Protein AF-A0A432S8U1-F1 (afdb_monomer)

Solvent-accessible surface area (backbone atoms only — not comparable to full-atom values): 5252 Å² total; per-residue (Å²): 103,62,91,85,36,73,92,53,93,72,77,66,78,87,42,75,92,35,48,71,60,54,77,73,50,89,84,84,83,85,81,82,87,77,88,86,86,88,86,87,55,58,73,86,49,54,71,67,62,43,52,53,50,47,50,53,32,60,74,69,59,44,74,67,31,55,52,47,48,50,51,26,54,55,58,51,72,76,106

pLDDT: mean 91.78, std 8.09, range [48.22, 97.69]

Radius of gyration: 22.6 Å; Cα contacts (8 Å, |Δi|>4): 32; chains: 1; bounding box: 43×18×55 Å

Foldseek 3Di:
DCVVCVVDPDDDCPDPVNPVVVVPDDDDDDDDPDDDDDDDLCLVPDPVVNVVLLVVLVVVPDPVSVVSSVVSVVSNVVD

Secondary structure (DSSP, 8-state):
-TTT-TT--PPPTTSGGGHHHHHT--------S-------SSTTS-HHHHHHHHHHHHHH--HHHHHHHHHHHHHHHT-

Sequence (79 aa):
MNKLQPEGGYKPLSEEVYVKAVDATMVYKLEVQQLRAKFKFGQHLSPERFNLILEHLHQRGSDVDGNTAKMMKVLKNDV

Structure (mmCIF, N/CA/C/O backbone):
data_AF-A0A432S8U1-F1
#
_entry.id   AF-A0A432S8U1-F1
#
loop_
_atom_site.group_PDB
_atom_site.id
_atom_site.type_symbol
_atom_site.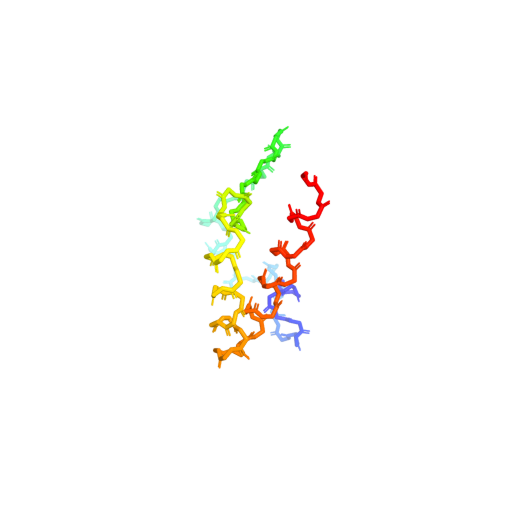label_atom_id
_atom_site.label_alt_id
_atom_site.label_comp_id
_atom_site.label_asym_id
_atom_site.label_entity_id
_atom_site.label_seq_id
_atom_site.pdbx_PDB_ins_code
_atom_site.Cartn_x
_atom_site.Cartn_y
_atom_site.Cartn_z
_atom_site.occupancy
_atom_site.B_iso_or_equiv
_atom_site.auth_seq_id
_atom_site.auth_comp_id
_atom_site.auth_asym_id
_atom_site.auth_atom_id
_atom_site.pdbx_PDB_model_num
ATOM 1 N N . MET A 1 1 ? -7.906 -7.258 19.513 1.00 79.12 1 MET A N 1
ATOM 2 C CA . MET A 1 1 ? -6.538 -6.695 19.536 1.00 79.12 1 MET A CA 1
ATOM 3 C C . MET A 1 1 ? -5.476 -7.629 18.970 1.00 79.12 1 MET A C 1
ATOM 5 O O . MET A 1 1 ? -4.468 -7.114 18.530 1.00 79.12 1 MET A O 1
ATOM 9 N N . ASN A 1 2 ? -5.717 -8.941 18.851 1.00 79.44 2 ASN A N 1
ATOM 10 C CA . ASN A 1 2 ? -4.749 -9.913 18.313 1.00 79.44 2 ASN A CA 1
ATOM 11 C C . ASN A 1 2 ? -4.025 -9.501 17.007 1.00 79.44 2 ASN A C 1
ATOM 13 O O . ASN A 1 2 ? -2.849 -9.780 16.834 1.00 79.44 2 ASN A O 1
ATOM 17 N N . LYS A 1 3 ? -4.706 -8.793 16.091 1.00 88.50 3 LYS A N 1
ATOM 18 C CA . LYS A 1 3 ? -4.085 -8.258 14.863 1.00 88.50 3 LYS A CA 1
ATOM 19 C C . LYS A 1 3 ? -3.033 -7.167 15.131 1.00 88.50 3 LYS A C 1
ATOM 21 O O . LYS A 1 3 ? -2.061 -7.085 14.394 1.00 88.50 3 LYS A O 1
ATOM 26 N N . LEU A 1 4 ? -3.278 -6.294 16.110 1.00 88.00 4 LEU A N 1
ATOM 27 C CA . LEU A 1 4 ? -2.435 -5.131 16.430 1.00 88.00 4 LEU A CA 1
ATOM 28 C C . LEU A 1 4 ? -1.461 -5.399 17.590 1.00 88.00 4 LEU A C 1
ATOM 30 O O . LEU A 1 4 ? -0.474 -4.687 17.704 1.00 88.00 4 LEU A O 1
ATOM 34 N N . GLN A 1 5 ? -1.749 -6.397 18.428 1.00 90.69 5 GLN A N 1
ATOM 35 C CA . GLN A 1 5 ? -0.939 -6.850 19.564 1.00 90.69 5 GLN A CA 1
ATOM 36 C C . GLN A 1 5 ? -0.864 -8.387 19.550 1.00 90.69 5 GLN A C 1
ATOM 38 O O . GLN A 1 5 ? -1.591 -9.050 20.304 1.00 90.69 5 GLN A O 1
ATOM 43 N N . PRO A 1 6 ? -0.075 -8.972 18.631 1.00 87.94 6 PRO A N 1
ATOM 44 C CA . PRO A 1 6 ? 0.096 -10.423 18.522 1.00 87.94 6 PRO A CA 1
ATOM 45 C C . PRO A 1 6 ? 0.776 -11.047 19.750 1.00 87.94 6 PRO A C 1
ATOM 47 O O . PRO A 1 6 ? 0.545 -12.214 20.050 1.00 87.94 6 PRO A O 1
ATOM 50 N N . GLU A 1 7 ? 1.573 -10.275 20.486 1.00 93.06 7 GLU A N 1
ATOM 51 C CA . GLU A 1 7 ? 2.202 -10.663 21.751 1.00 93.06 7 GLU A CA 1
ATOM 52 C C . GLU A 1 7 ? 1.199 -10.887 22.899 1.00 93.06 7 GLU A C 1
ATOM 54 O O . GLU A 1 7 ? 1.548 -11.470 23.925 1.00 93.06 7 GLU A O 1
ATOM 59 N N . GLY A 1 8 ? -0.058 -10.462 22.731 1.00 90.06 8 GLY A N 1
ATOM 60 C CA . GLY A 1 8 ? -1.113 -10.622 23.728 1.00 90.06 8 GLY A CA 1
ATOM 61 C C . GLY A 1 8 ? -1.190 -9.462 24.725 1.00 90.06 8 GLY A C 1
ATOM 62 O O . GLY A 1 8 ? -1.000 -8.305 24.365 1.00 90.06 8 GLY A O 1
ATOM 63 N N . GLY A 1 9 ? -1.583 -9.756 25.970 1.00 87.19 9 GLY A N 1
ATOM 64 C CA . GLY A 1 9 ? -1.685 -8.769 27.061 1.00 87.19 9 GLY A CA 1
ATOM 65 C C . GLY A 1 9 ? -2.863 -7.790 26.974 1.00 87.19 9 GLY A C 1
ATOM 66 O O . GLY A 1 9 ? -3.067 -6.981 27.879 1.00 87.19 9 GLY A O 1
ATOM 67 N N . TYR A 1 10 ? -3.665 -7.863 25.915 1.00 89.00 10 TYR A N 1
ATOM 68 C CA . TYR A 1 10 ? -4.855 -7.038 25.768 1.00 89.00 10 TYR A CA 1
ATOM 69 C C . TYR A 1 10 ? -6.022 -7.575 26.593 1.00 89.00 10 TYR A C 1
ATOM 71 O O . TYR A 1 10 ? -6.261 -8.781 26.679 1.00 89.00 10 TYR A O 1
ATOM 79 N N . LYS A 1 11 ? -6.803 -6.649 27.140 1.00 88.56 11 LYS A N 1
ATOM 80 C CA . LYS A 1 11 ? -8.055 -6.965 27.818 1.00 88.56 11 LYS A CA 1
ATOM 81 C C . LYS A 1 11 ? -9.192 -7.154 26.806 1.00 88.56 11 LYS A C 1
ATOM 83 O O . LYS A 1 11 ? -9.196 -6.489 25.761 1.00 88.56 11 LYS A O 1
ATOM 88 N N . PRO A 1 12 ? -10.163 -8.043 27.073 1.00 89.06 12 PRO A N 1
ATOM 89 C CA . PRO A 1 12 ? -11.375 -8.146 26.267 1.00 89.06 12 PRO A CA 1
ATOM 90 C C . PRO A 1 12 ? -12.150 -6.820 26.238 1.00 89.06 12 PRO A C 1
ATOM 92 O O . PRO A 1 12 ? -12.268 -6.147 27.258 1.00 89.06 12 PRO A O 1
ATOM 95 N N . LEU A 1 13 ? -12.750 -6.473 25.093 1.00 89.56 13 LEU A N 1
ATOM 96 C CA . LEU A 1 13 ? -13.597 -5.271 24.968 1.00 89.56 13 LEU A CA 1
ATOM 97 C C . LEU A 1 13 ? -14.886 -5.340 25.805 1.00 89.56 13 LEU A C 1
ATOM 99 O O . LEU A 1 13 ? -15.563 -4.332 25.954 1.00 89.56 13 LEU A O 1
ATOM 103 N N . SER A 1 14 ? -15.214 -6.513 26.354 1.00 89.75 14 SER A N 1
ATOM 104 C CA . SER A 1 14 ? -16.300 -6.693 27.319 1.00 89.75 14 SER A CA 1
ATOM 105 C C . SER A 1 14 ? -15.960 -6.186 28.725 1.00 89.75 14 SER A C 1
ATOM 107 O O . SER A 1 14 ? -16.835 -6.202 29.585 1.00 89.75 14 SER A O 1
ATOM 109 N N . GLU A 1 15 ? -14.713 -5.785 29.004 1.00 94.00 15 GLU A N 1
ATOM 110 C CA . GLU A 1 15 ? -14.369 -5.177 30.291 1.00 94.00 15 GLU A CA 1
ATOM 111 C C . GLU A 1 15 ? -14.944 -3.761 30.433 1.00 94.00 15 GLU A C 1
ATOM 113 O O . GLU A 1 15 ? -14.938 -2.964 29.495 1.00 94.00 15 GLU A O 1
ATOM 118 N N . GLU A 1 16 ? -15.371 -3.426 31.654 1.00 94.19 16 GLU A N 1
ATOM 119 C CA . GLU A 1 16 ? -16.046 -2.166 31.994 1.00 94.19 16 GLU A CA 1
ATOM 120 C C . GLU A 1 16 ? -15.242 -0.916 31.596 1.00 94.19 16 GLU A C 1
ATOM 122 O O . GLU A 1 16 ? -15.803 0.098 31.181 1.00 94.19 16 GLU A O 1
ATOM 127 N N . VAL A 1 17 ? -13.908 -1.014 31.636 1.00 93.00 17 VAL A N 1
ATOM 128 C CA . VAL A 1 17 ? -12.986 0.067 31.252 1.00 93.00 17 VAL A CA 1
ATOM 129 C C . VAL A 1 17 ? -13.192 0.559 29.814 1.00 93.00 17 VAL A C 1
ATOM 131 O O . VAL A 1 17 ? -12.820 1.690 29.504 1.00 93.00 17 VAL A O 1
ATOM 134 N N . TYR A 1 18 ? -13.790 -0.259 28.941 1.00 92.38 18 TYR A N 1
ATOM 135 C CA . TYR A 1 18 ? -14.008 0.070 27.534 1.00 92.38 18 TYR A CA 1
ATOM 136 C C . TYR A 1 18 ? -15.409 0.596 27.217 1.00 92.38 18 TYR A C 1
ATOM 138 O O . TYR A 1 18 ? -15.579 1.147 26.133 1.00 92.38 18 TYR A O 1
ATOM 146 N N . VAL A 1 19 ? -16.385 0.503 28.128 1.00 93.69 19 VAL A N 1
ATOM 147 C CA . VAL A 1 19 ? -17.799 0.854 27.861 1.00 93.69 19 VAL A CA 1
ATOM 148 C C . VAL A 1 19 ? -17.927 2.268 27.290 1.00 93.69 19 VAL A C 1
ATOM 150 O O . VAL A 1 19 ? -18.434 2.446 26.188 1.00 93.69 19 VAL A O 1
ATOM 153 N N . LYS A 1 20 ? -17.337 3.271 27.955 1.00 95.31 20 LYS A N 1
ATOM 154 C CA . LYS A 1 20 ? -17.373 4.669 27.483 1.00 95.31 20 LYS A CA 1
ATOM 155 C C . LYS A 1 20 ? -16.738 4.858 26.102 1.00 95.31 20 LYS A C 1
ATOM 157 O O . LYS A 1 20 ? -17.194 5.693 25.328 1.00 95.31 20 LYS A O 1
ATOM 162 N N . ALA A 1 21 ? -15.663 4.125 25.812 1.00 93.69 21 ALA A N 1
ATOM 163 C CA . ALA A 1 21 ? -14.969 4.221 24.532 1.00 93.69 21 ALA A CA 1
ATOM 164 C C . ALA A 1 21 ? -15.777 3.552 23.412 1.00 93.69 21 ALA A C 1
ATOM 166 O O . ALA A 1 21 ? -15.844 4.089 22.309 1.00 93.69 21 ALA A O 1
ATOM 167 N N . VAL A 1 22 ? -16.410 2.413 23.702 1.00 93.31 22 VAL A N 1
ATOM 168 C CA . VAL A 1 22 ? -17.296 1.705 22.770 1.00 93.31 22 VAL A CA 1
ATOM 169 C C . VAL A 1 22 ? -18.525 2.556 22.457 1.00 93.31 22 VAL A C 1
ATOM 171 O O . VAL A 1 22 ? -18.806 2.773 21.283 1.00 93.31 22 VAL A O 1
ATOM 174 N N . ASP A 1 23 ? -19.182 3.118 23.472 1.00 94.12 23 ASP A N 1
ATOM 175 C CA . ASP A 1 23 ? -20.385 3.944 23.300 1.00 94.12 23 ASP A CA 1
ATOM 176 C C . ASP A 1 23 ? -20.116 5.227 22.497 1.00 94.12 23 ASP A C 1
ATOM 178 O O . ASP A 1 23 ? -20.972 5.696 21.748 1.00 94.12 23 ASP A O 1
ATOM 182 N N . ALA A 1 24 ? -18.912 5.793 22.620 1.00 96.50 24 ALA A N 1
ATOM 183 C CA . ALA A 1 24 ? -18.498 6.979 21.873 1.00 96.50 24 ALA A CA 1
ATOM 184 C C . ALA A 1 24 ? -18.017 6.676 20.438 1.00 96.50 24 ALA A C 1
ATOM 186 O O . ALA A 1 24 ? -17.720 7.608 19.687 1.00 96.50 24 ALA A O 1
ATOM 187 N N . THR A 1 25 ? -17.904 5.401 20.045 1.00 95.12 25 THR A N 1
ATOM 188 C CA . THR A 1 25 ? -17.315 4.996 18.761 1.00 95.12 25 THR A CA 1
ATOM 189 C C . THR A 1 25 ? -18.379 4.533 17.772 1.00 95.12 25 THR A C 1
ATOM 191 O O . THR A 1 25 ? -19.108 3.575 18.007 1.00 95.12 25 THR A O 1
ATOM 194 N N . MET A 1 26 ? -18.401 5.144 16.586 1.00 94.88 26 MET A N 1
ATOM 195 C CA . MET A 1 26 ? -19.187 4.634 15.464 1.00 94.88 26 MET A CA 1
ATOM 196 C C . MET A 1 26 ? -18.413 3.544 14.717 1.00 94.88 26 MET A C 1
ATOM 198 O O . MET A 1 26 ? -17.296 3.771 14.251 1.00 94.88 26 MET A O 1
ATOM 202 N N . VAL A 1 27 ? -19.041 2.382 14.531 1.00 93.44 27 VAL A N 1
ATOM 203 C CA . VAL A 1 27 ? -18.520 1.299 13.691 1.00 93.44 27 VAL A CA 1
ATOM 204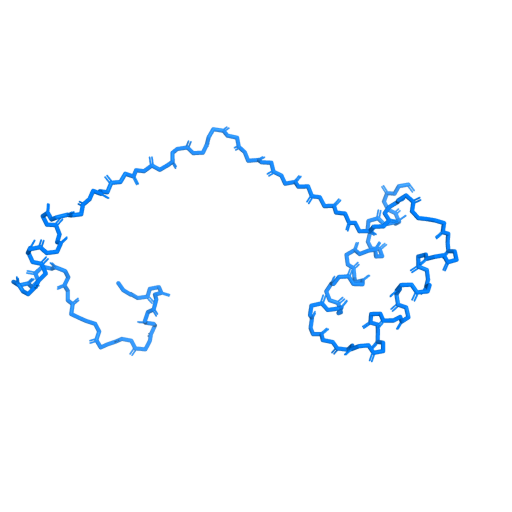 C C . VAL A 1 27 ? -19.359 1.212 12.426 1.00 93.44 27 VAL A C 1
ATOM 206 O O . VAL A 1 27 ? -20.581 1.111 12.486 1.00 93.44 27 VAL A O 1
ATOM 209 N N . TYR A 1 28 ? -18.703 1.219 11.271 1.0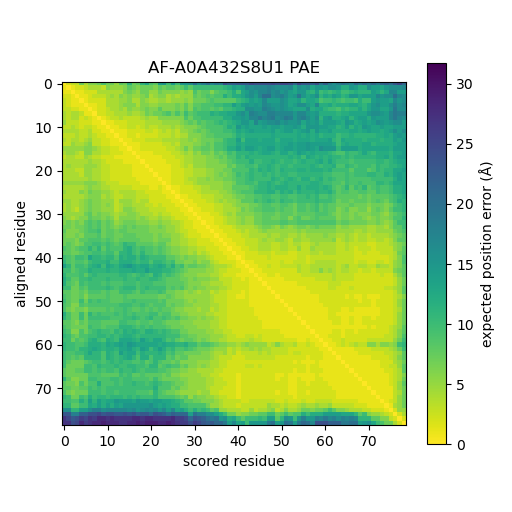0 95.50 28 TYR A N 1
ATOM 210 C CA . TYR A 1 28 ? -19.356 0.976 9.992 1.00 95.50 28 TYR A CA 1
ATOM 211 C C . TYR A 1 28 ? -18.528 0.010 9.150 1.00 95.50 28 TYR A C 1
ATOM 213 O O . TYR A 1 28 ? -17.312 -0.117 9.309 1.00 95.50 28 TYR A O 1
ATOM 221 N N . LYS A 1 29 ? -19.211 -0.686 8.245 1.00 96.12 29 LYS A N 1
ATOM 222 C CA . LYS A 1 29 ? -18.604 -1.597 7.279 1.00 96.12 29 LYS A CA 1
ATOM 223 C C . LYS A 1 29 ? -18.519 -0.889 5.933 1.00 96.12 29 LYS A C 1
ATOM 225 O O . LYS A 1 29 ? -19.533 -0.440 5.408 1.00 96.12 29 LYS A O 1
ATOM 230 N N . LEU A 1 30 ? -17.320 -0.822 5.362 1.00 95.81 30 LEU A N 1
ATOM 231 C CA . LEU A 1 30 ? -17.139 -0.388 3.981 1.00 95.81 30 LEU A CA 1
ATOM 232 C C . LEU A 1 30 ? -17.387 -1.577 3.048 1.00 95.81 30 LEU A C 1
ATOM 234 O O . LEU A 1 30 ? -16.595 -2.521 3.014 1.00 95.81 30 LEU A O 1
ATOM 238 N N . GLU A 1 31 ? -18.479 -1.538 2.289 1.00 97.19 31 GLU A N 1
ATOM 239 C CA . GLU A 1 31 ? -18.739 -2.530 1.246 1.00 97.19 31 GLU A CA 1
ATOM 240 C C . GLU A 1 31 ? -18.014 -2.132 -0.040 1.00 97.19 31 GLU A C 1
ATOM 242 O O . GLU A 1 31 ? -18.368 -1.164 -0.714 1.00 97.19 31 GLU A O 1
ATOM 247 N N . VAL A 1 32 ? -16.948 -2.864 -0.364 1.00 96.25 32 VAL A N 1
ATOM 248 C CA . VAL A 1 32 ? -16.131 -2.584 -1.547 1.00 96.25 32 VAL A CA 1
ATOM 249 C C . VAL A 1 32 ? -16.892 -3.021 -2.796 1.00 96.25 32 VAL A C 1
ATOM 251 O O . VAL A 1 32 ? -16.936 -4.202 -3.121 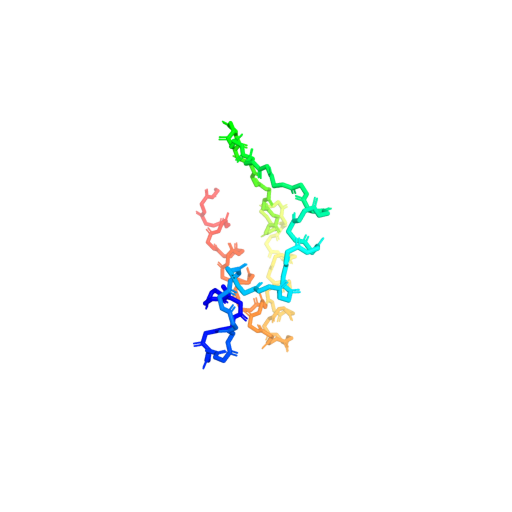1.00 96.25 32 VAL A O 1
ATOM 254 N N . GLN A 1 33 ? -17.469 -2.060 -3.515 1.00 97.62 33 GLN A N 1
ATOM 255 C CA . GLN A 1 33 ? -18.112 -2.304 -4.813 1.00 97.62 33 GLN A CA 1
ATOM 256 C C . GLN A 1 33 ? -17.087 -2.439 -5.943 1.00 97.62 33 GLN A C 1
ATOM 258 O O . GLN A 1 33 ? -17.255 -3.223 -6.873 1.00 97.62 33 GLN A O 1
ATOM 263 N N . GLN A 1 34 ? -16.010 -1.657 -5.868 1.00 96.69 34 GLN A N 1
ATOM 264 C CA . GLN A 1 34 ? -14.946 -1.663 -6.856 1.00 96.69 34 GLN A CA 1
ATOM 265 C C . GLN A 1 34 ? -13.611 -1.305 -6.207 1.00 96.69 34 GLN A C 1
ATOM 267 O O . GLN A 1 34 ? -13.516 -0.352 -5.437 1.00 96.69 34 GLN A O 1
ATOM 272 N N . LEU A 1 35 ? -12.566 -2.040 -6.584 1.00 96.31 35 LEU A N 1
ATOM 273 C CA . LEU A 1 35 ? -11.189 -1.759 -6.202 1.00 96.31 35 LEU A CA 1
ATOM 274 C C . LEU A 1 35 ? -10.375 -1.430 -7.456 1.00 96.31 35 LEU A C 1
ATOM 276 O O . LEU A 1 35 ? -10.408 -2.167 -8.439 1.00 96.31 35 LEU A O 1
ATOM 280 N N . ARG A 1 36 ? -9.648 -0.312 -7.435 1.00 95.88 36 ARG A N 1
ATOM 281 C CA . ARG A 1 36 ? -8.732 0.088 -8.511 1.00 95.88 36 ARG A CA 1
ATOM 282 C C . ARG A 1 36 ? -7.399 0.498 -7.909 1.00 95.88 36 ARG A C 1
ATOM 284 O O . ARG A 1 36 ? -7.366 1.174 -6.886 1.00 95.88 36 ARG A O 1
ATOM 291 N N . ALA A 1 37 ? -6.315 0.145 -8.586 1.00 91.94 37 ALA A N 1
ATOM 292 C CA . ALA A 1 37 ? -4.968 0.584 -8.252 1.00 91.94 37 ALA A CA 1
ATOM 293 C C . ALA A 1 37 ? -4.280 1.144 -9.502 1.00 91.94 37 ALA A C 1
ATOM 295 O O . ALA A 1 37 ? -4.610 0.771 -10.629 1.00 91.94 37 ALA A O 1
ATOM 296 N N . LYS A 1 38 ? -3.330 2.060 -9.301 1.00 90.12 38 LYS A N 1
ATOM 297 C CA . LYS A 1 38 ? -2.492 2.616 -10.368 1.00 90.12 38 LYS A CA 1
ATOM 298 C C . LYS A 1 38 ? -1.034 2.347 -10.035 1.00 90.12 38 LYS A C 1
ATOM 300 O O . LYS A 1 38 ? -0.572 2.704 -8.958 1.00 90.12 38 LYS A O 1
ATOM 305 N N . PHE A 1 39 ? -0.319 1.778 -10.995 1.00 87.50 39 PHE A N 1
ATOM 306 C CA . PHE A 1 39 ? 1.083 1.417 -10.853 1.00 87.50 39 PHE A CA 1
ATOM 307 C C . PHE A 1 39 ? 1.934 2.176 -11.872 1.00 87.50 39 PHE A C 1
ATOM 309 O O . PHE A 1 39 ? 1.672 2.136 -13.077 1.00 87.50 39 PHE A O 1
ATOM 316 N N . LYS A 1 40 ? 2.959 2.883 -11.392 1.00 89.12 40 LYS A N 1
ATOM 317 C CA . LYS A 1 40 ? 3.892 3.661 -12.216 1.00 89.12 40 LYS A CA 1
ATOM 318 C C . LYS A 1 40 ? 5.299 3.119 -12.004 1.00 89.12 40 LYS A C 1
ATOM 320 O O . LYS A 1 40 ? 5.983 3.510 -11.070 1.00 89.12 40 LYS A O 1
ATOM 325 N N . PHE A 1 41 ? 5.713 2.233 -12.897 1.00 92.50 41 PHE A N 1
ATOM 326 C CA . PHE A 1 41 ? 6.996 1.533 -12.832 1.00 92.50 41 PHE A CA 1
ATOM 327 C C . PHE A 1 41 ? 7.886 1.860 -14.038 1.00 92.50 41 PHE A C 1
ATOM 329 O O . PHE A 1 41 ? 8.674 1.045 -14.501 1.00 92.50 41 PHE A O 1
ATOM 336 N N . GLY A 1 42 ? 7.741 3.072 -14.580 1.00 90.44 42 GLY A N 1
ATOM 337 C CA . GLY A 1 42 ? 8.566 3.533 -15.693 1.00 90.44 42 GLY A CA 1
ATOM 338 C C . GLY A 1 42 ? 8.258 2.860 -17.033 1.00 90.44 42 GLY A C 1
ATOM 339 O O . GLY A 1 42 ? 9.121 2.842 -17.903 1.00 90.44 42 GLY A O 1
ATOM 340 N N . GLN A 1 43 ? 7.036 2.349 -17.224 1.00 87.94 43 GLN A N 1
ATOM 341 C CA . GLN A 1 43 ? 6.623 1.614 -18.433 1.00 87.94 43 GLN A CA 1
ATOM 342 C C . GLN A 1 43 ? 6.781 2.428 -19.733 1.00 87.94 43 GLN A C 1
ATOM 344 O O . GLN A 1 43 ? 6.956 1.868 -20.802 1.00 87.94 43 GLN A O 1
ATOM 349 N N . HIS A 1 44 ? 6.740 3.759 -19.635 1.00 90.25 44 HIS A N 1
ATOM 350 C CA . HIS A 1 44 ? 6.866 4.698 -20.757 1.00 90.25 44 HIS A CA 1
ATOM 351 C C . HIS A 1 44 ? 8.282 5.277 -20.910 1.00 90.25 44 HIS A C 1
ATOM 353 O O . HIS A 1 44 ? 8.510 6.129 -21.764 1.00 90.25 44 HIS A O 1
ATOM 359 N N . LEU A 1 45 ? 9.223 4.899 -20.039 1.00 93.12 45 LEU A N 1
ATOM 360 C CA . LEU A 1 45 ? 10.579 5.437 -20.074 1.00 93.12 45 LEU A CA 1
ATOM 361 C C . LEU A 1 45 ? 11.388 4.787 -21.192 1.00 93.12 45 LEU A C 1
ATOM 363 O O . LEU A 1 45 ? 11.307 3.570 -21.405 1.00 93.12 45 LEU A O 1
ATOM 367 N N . SER A 1 46 ? 12.248 5.590 -21.821 1.00 94.62 46 SER A N 1
ATOM 368 C CA . SER A 1 46 ? 13.251 5.081 -22.753 1.00 94.62 46 SER A CA 1
ATOM 369 C C . SER A 1 46 ? 14.155 4.041 -22.070 1.00 94.62 46 SER A C 1
ATOM 371 O O . SER A 1 46 ? 14.280 4.043 -20.835 1.00 94.62 46 SER A O 1
ATOM 373 N N . PRO A 1 47 ? 14.770 3.121 -22.829 1.00 93.31 47 PRO A N 1
ATOM 374 C CA . PRO A 1 47 ? 15.679 2.122 -22.273 1.00 93.31 47 PRO A CA 1
ATOM 375 C C . PRO A 1 47 ? 16.800 2.733 -21.423 1.00 93.31 47 PRO A C 1
ATOM 377 O O . PRO A 1 47 ? 17.060 2.250 -20.323 1.00 93.31 47 PRO A O 1
ATOM 380 N N . GLU A 1 48 ? 17.395 3.840 -21.872 1.00 96.00 48 GLU A N 1
ATOM 381 C CA . GLU A 1 48 ? 18.515 4.508 -21.198 1.00 96.00 48 GLU A CA 1
ATOM 382 C C . GLU A 1 48 ? 18.085 5.027 -19.826 1.00 96.00 48 GLU A C 1
ATOM 384 O O . GLU A 1 48 ? 18.704 4.722 -18.806 1.00 96.00 48 GLU A O 1
ATOM 389 N N . ARG A 1 49 ? 16.966 5.762 -19.783 1.00 96.44 49 ARG A N 1
ATOM 390 C CA . ARG A 1 49 ? 16.449 6.330 -18.534 1.00 96.44 49 ARG A CA 1
ATOM 391 C C . ARG A 1 49 ? 15.958 5.251 -17.578 1.00 96.44 49 ARG A C 1
ATOM 393 O O . ARG A 1 49 ? 16.097 5.395 -16.367 1.00 96.44 49 ARG A O 1
ATOM 400 N N . PHE A 1 50 ? 15.382 4.176 -18.106 1.00 95.88 50 PHE A N 1
ATOM 401 C CA . PHE A 1 50 ? 14.945 3.043 -17.301 1.00 95.88 50 PHE A CA 1
ATOM 402 C C . PHE A 1 50 ? 16.132 2.340 -16.627 1.00 95.88 50 PHE A C 1
ATOM 404 O O . PHE A 1 50 ? 16.083 2.092 -15.424 1.00 95.88 50 PHE A O 1
ATOM 411 N N . ASN A 1 51 ? 17.209 2.083 -17.374 1.00 95.88 51 ASN A N 1
ATOM 412 C CA . ASN A 1 51 ? 18.413 1.441 -16.845 1.00 95.88 51 ASN A CA 1
ATOM 413 C C . ASN A 1 51 ? 19.123 2.316 -15.806 1.00 95.88 51 ASN A C 1
ATOM 415 O O . ASN A 1 51 ? 19.489 1.807 -14.750 1.00 95.88 51 ASN A O 1
ATOM 419 N N . LEU A 1 52 ? 19.221 3.628 -16.050 1.00 97.31 52 LEU A N 1
ATOM 420 C CA . LEU A 1 52 ? 19.782 4.578 -15.084 1.00 97.31 52 LEU A CA 1
ATOM 421 C C . LEU A 1 52 ? 19.030 4.544 -13.744 1.00 97.31 52 LEU A C 1
ATOM 423 O O . LEU A 1 52 ? 19.630 4.537 -12.672 1.00 97.31 52 LEU A O 1
ATOM 427 N N . ILE A 1 53 ? 17.696 4.489 -13.787 1.00 96.69 53 ILE A N 1
ATOM 428 C CA . ILE A 1 53 ? 16.887 4.403 -12.565 1.00 96.69 53 ILE A CA 1
ATOM 429 C C . ILE A 1 53 ? 17.119 3.071 -11.852 1.00 96.69 53 ILE A C 1
ATOM 431 O O . ILE A 1 53 ? 17.259 3.066 -10.632 1.00 96.69 53 ILE A O 1
ATOM 435 N N . LEU A 1 54 ? 17.182 1.951 -12.579 1.00 96.25 54 LEU A N 1
ATOM 436 C CA . LEU A 1 54 ? 17.480 0.650 -11.972 1.00 96.25 54 LEU A CA 1
ATOM 437 C C . LEU A 1 54 ? 18.841 0.638 -11.269 1.00 96.25 54 LEU A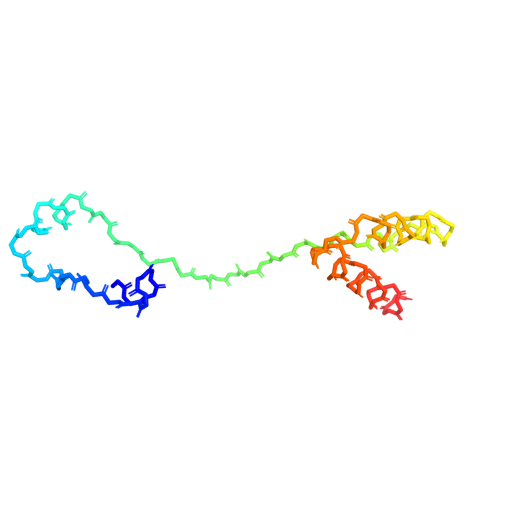 C 1
ATOM 439 O O . LEU A 1 54 ? 18.953 0.068 -10.184 1.00 96.25 54 LEU A O 1
ATOM 443 N N . GLU A 1 55 ? 19.849 1.277 -11.860 1.00 97.44 55 GLU A N 1
ATOM 444 C CA . GLU A 1 55 ? 21.178 1.403 -11.265 1.00 97.44 55 GLU A CA 1
ATOM 445 C C . GLU A 1 55 ? 21.127 2.194 -9.953 1.00 97.44 55 GLU A C 1
ATOM 447 O O . GLU A 1 55 ? 21.604 1.716 -8.925 1.00 97.44 55 GLU A O 1
ATOM 452 N N . HIS A 1 56 ? 20.469 3.354 -9.942 1.00 97.69 56 HIS A N 1
ATOM 453 C CA . HIS A 1 56 ? 20.329 4.155 -8.725 1.00 97.69 56 HIS A CA 1
ATOM 454 C C . HIS A 1 56 ? 19.498 3.465 -7.636 1.00 97.69 56 HIS A C 1
ATOM 456 O O . HIS A 1 56 ? 19.804 3.608 -6.452 1.00 97.69 56 HIS A O 1
ATOM 462 N N . LEU A 1 57 ? 18.465 2.700 -8.008 1.00 97.38 57 LEU A N 1
ATOM 463 C CA . LEU A 1 57 ? 17.719 1.869 -7.058 1.00 97.38 57 LEU A CA 1
ATOM 464 C C . LEU A 1 57 ? 18.629 0.812 -6.426 1.00 97.38 57 LEU A C 1
ATOM 466 O O . LEU A 1 57 ? 18.597 0.617 -5.213 1.00 97.38 57 LEU A O 1
ATOM 470 N N . HIS A 1 58 ? 19.472 0.166 -7.232 1.00 96.31 58 HIS A N 1
ATOM 471 C CA . HIS A 1 58 ? 20.424 -0.818 -6.735 1.00 96.31 58 HIS A CA 1
ATOM 472 C C . HIS A 1 58 ? 21.475 -0.195 -5.806 1.00 96.31 58 HIS A C 1
ATOM 474 O O . HIS A 1 58 ? 21.730 -0.743 -4.738 1.00 96.31 58 HIS A O 1
ATOM 480 N N . GLN A 1 59 ? 22.026 0.968 -6.171 1.00 97.56 59 GLN A N 1
ATOM 481 C CA . GLN A 1 59 ? 22.992 1.709 -5.352 1.00 97.56 59 GLN A CA 1
ATOM 482 C C . GLN A 1 59 ? 22.402 2.158 -4.008 1.00 97.56 59 GLN A C 1
ATOM 484 O O . GLN A 1 59 ? 23.106 2.151 -3.002 1.00 97.56 59 GLN A O 1
ATOM 489 N N . ARG A 1 60 ? 21.118 2.548 -3.977 1.00 97.38 60 ARG A N 1
ATOM 490 C CA . ARG A 1 60 ? 20.434 2.957 -2.739 1.00 97.38 60 ARG A CA 1
ATOM 491 C C . ARG A 1 60 ? 20.148 1.775 -1.808 1.00 97.38 60 ARG A C 1
ATOM 493 O O . ARG A 1 60 ? 20.262 1.926 -0.596 1.00 97.38 60 ARG A O 1
ATOM 500 N N . GLY A 1 61 ? 19.807 0.614 -2.367 1.00 94.25 61 GLY A N 1
ATOM 501 C CA . GLY A 1 61 ? 19.891 -0.672 -1.673 1.00 94.25 61 GLY A CA 1
ATOM 502 C C . GLY A 1 61 ? 18.860 -0.942 -0.571 1.00 94.25 61 GLY A C 1
ATOM 503 O O . GLY A 1 61 ? 19.068 -1.870 0.205 1.00 94.25 61 GLY A O 1
ATOM 504 N N . SER A 1 62 ? 17.758 -0.189 -0.470 1.00 97.06 62 SER A N 1
ATOM 505 C CA . SER A 1 62 ? 16.689 -0.537 0.482 1.00 97.06 62 SER A CA 1
ATOM 506 C C . SER A 1 62 ? 15.828 -1.705 -0.019 1.00 97.06 62 SER A C 1
ATOM 508 O O . SER A 1 62 ? 15.726 -1.955 -1.223 1.00 97.06 62 SER A O 1
ATOM 510 N N . ASP A 1 63 ? 15.118 -2.383 0.887 1.00 95.81 63 ASP A N 1
ATOM 511 C CA . ASP A 1 63 ? 14.179 -3.457 0.522 1.00 95.81 63 ASP A CA 1
ATOM 512 C C . ASP A 1 63 ? 13.098 -2.974 -0.458 1.00 95.81 63 ASP A C 1
ATOM 514 O O . ASP A 1 63 ? 12.695 -3.683 -1.386 1.00 95.81 63 ASP A O 1
ATOM 518 N N . VAL A 1 64 ? 12.639 -1.731 -0.287 1.00 95.88 64 VAL A N 1
ATOM 519 C CA . VAL A 1 64 ? 11.664 -1.100 -1.186 1.00 95.88 64 VAL A CA 1
ATOM 520 C C . VAL A 1 64 ? 12.266 -0.883 -2.574 1.00 95.88 64 VAL A C 1
ATOM 522 O O . VAL A 1 64 ? 11.565 -1.062 -3.572 1.00 95.88 64 VAL A O 1
ATOM 525 N N . ASP A 1 65 ? 13.559 -0.569 -2.666 1.00 96.62 65 ASP A N 1
ATOM 526 C CA . ASP A 1 65 ? 14.250 -0.389 -3.945 1.00 96.62 65 ASP A CA 1
ATOM 527 C C . ASP A 1 65 ? 14.371 -1.700 -4.709 1.00 96.62 65 ASP A C 1
ATOM 529 O O . ASP A 1 65 ? 14.046 -1.748 -5.896 1.00 96.62 65 ASP A O 1
ATOM 533 N N . GLY A 1 66 ? 14.761 -2.778 -4.022 1.00 96.00 66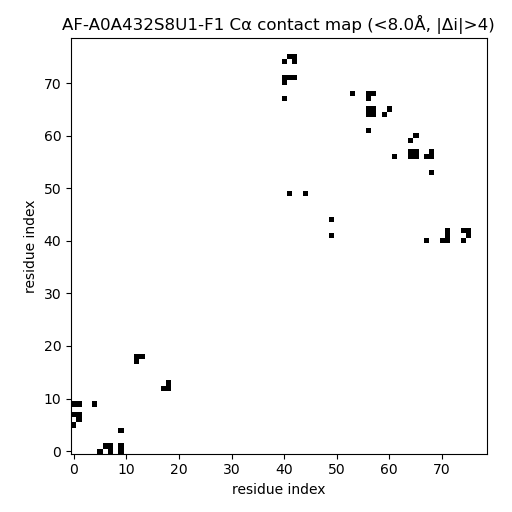 GLY A N 1
ATOM 534 C CA . GLY A 1 66 ? 14.828 -4.115 -4.611 1.00 96.00 66 GLY A CA 1
ATOM 535 C C . GLY A 1 66 ? 13.466 -4.574 -5.136 1.00 96.00 66 GLY A C 1
ATOM 536 O O . GLY A 1 66 ? 13.348 -5.022 -6.282 1.00 96.00 66 GLY A O 1
ATOM 537 N N . ASN A 1 67 ? 12.414 -4.382 -4.338 1.00 96.00 67 ASN A N 1
ATOM 538 C CA . ASN A 1 67 ? 11.044 -4.699 -4.740 1.00 96.00 67 ASN A CA 1
ATOM 539 C C . ASN A 1 67 ? 10.579 -3.843 -5.928 1.00 96.00 67 ASN A C 1
ATOM 541 O O . ASN A 1 67 ? 9.999 -4.368 -6.880 1.00 96.00 67 ASN A O 1
ATOM 545 N N . THR A 1 68 ? 10.883 -2.543 -5.918 1.00 95.50 68 THR A N 1
ATOM 546 C CA . THR A 1 68 ? 10.538 -1.624 -7.011 1.00 95.50 68 THR A CA 1
ATOM 547 C C . THR A 1 68 ? 11.254 -2.015 -8.300 1.00 95.50 68 THR A C 1
ATOM 549 O O . THR A 1 68 ? 10.601 -2.180 -9.328 1.00 95.50 68 THR A O 1
ATOM 552 N N . ALA A 1 69 ? 12.567 -2.249 -8.253 1.00 95.44 69 ALA A N 1
ATOM 553 C CA . ALA A 1 69 ? 13.360 -2.668 -9.405 1.00 95.44 69 ALA A CA 1
ATOM 554 C C . ALA A 1 69 ? 12.853 -3.991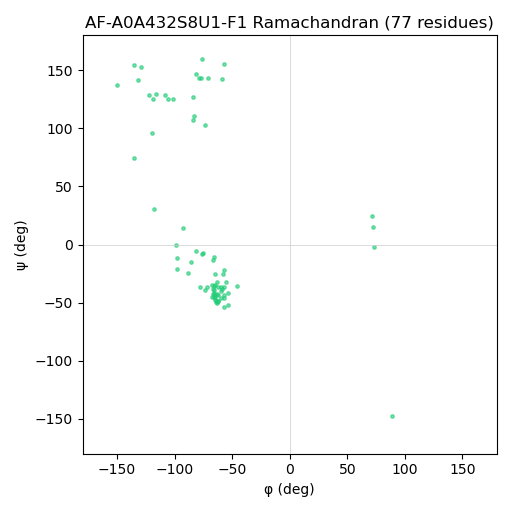 -10.003 1.00 95.44 69 ALA A C 1
ATOM 556 O O . ALA A 1 69 ? 12.792 -4.140 -11.226 1.00 95.44 69 ALA A O 1
ATOM 557 N N . LYS A 1 70 ? 12.434 -4.941 -9.155 1.00 94.88 70 LYS A N 1
ATOM 558 C CA . LYS A 1 70 ? 11.816 -6.198 -9.597 1.00 94.88 70 LYS A CA 1
ATOM 559 C C . LYS A 1 70 ? 10.506 -5.948 -10.347 1.00 94.88 70 LYS A C 1
ATOM 561 O O . LYS A 1 70 ? 10.335 -6.473 -11.444 1.00 94.88 70 LYS A O 1
ATOM 566 N N . MET A 1 71 ? 9.610 -5.127 -9.798 1.00 94.81 71 MET A N 1
ATOM 567 C CA . MET A 1 71 ? 8.329 -4.804 -10.443 1.00 94.81 71 MET A CA 1
ATOM 568 C C . MET A 1 71 ? 8.507 -4.023 -11.746 1.00 94.81 71 MET A C 1
ATOM 570 O O . MET A 1 71 ? 7.825 -4.310 -12.727 1.00 94.81 71 MET A O 1
ATOM 574 N N . MET A 1 72 ? 9.464 -3.091 -11.786 1.00 94.88 72 MET A N 1
ATOM 575 C CA . MET A 1 72 ? 9.838 -2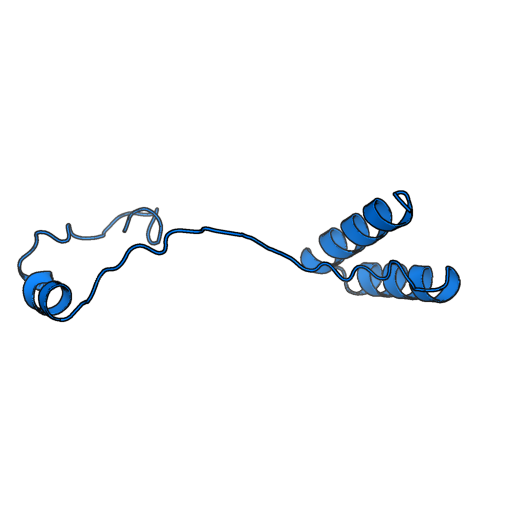.377 -13.007 1.00 94.88 72 MET A CA 1
ATOM 576 C C . MET A 1 72 ? 10.251 -3.337 -14.122 1.00 94.88 72 MET A C 1
ATOM 578 O O . MET A 1 72 ? 9.788 -3.185 -15.248 1.00 94.88 72 MET A O 1
ATOM 582 N N . LYS A 1 73 ? 11.089 -4.336 -13.818 1.00 92.50 73 LYS A N 1
ATOM 583 C CA . LYS A 1 73 ? 11.545 -5.328 -14.804 1.00 92.50 73 LYS A CA 1
ATOM 584 C C . LYS A 1 73 ? 10.409 -6.217 -15.311 1.00 92.50 73 LYS A C 1
ATOM 586 O O . LYS A 1 73 ? 10.306 -6.403 -16.516 1.00 92.50 73 LYS A O 1
ATOM 591 N N . VAL A 1 74 ? 9.558 -6.728 -14.415 1.00 91.56 74 VAL A N 1
ATOM 592 C CA . VAL A 1 74 ? 8.403 -7.570 -14.790 1.00 91.56 74 VAL A CA 1
ATOM 593 C C . VAL A 1 74 ? 7.497 -6.819 -15.766 1.00 91.56 74 VAL A C 1
ATOM 595 O O . VAL A 1 74 ? 7.280 -7.265 -16.884 1.00 91.56 74 VAL A O 1
ATOM 598 N N . LEU A 1 75 ? 7.073 -5.610 -15.397 1.00 86.44 75 LEU A N 1
ATOM 599 C CA . LEU A 1 75 ? 6.082 -4.855 -16.166 1.00 86.44 75 LEU A CA 1
ATOM 600 C C . LEU A 1 75 ? 6.622 -4.195 -17.439 1.00 86.44 75 LEU A C 1
ATOM 602 O O . LEU A 1 75 ? 5.835 -3.633 -18.195 1.00 86.44 75 LEU A O 1
ATOM 6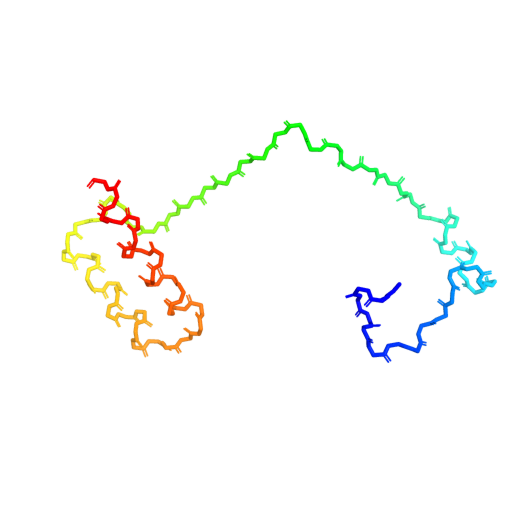06 N N . LYS A 1 76 ? 7.939 -4.207 -17.668 1.00 81.31 76 LYS A N 1
ATOM 607 C CA . LYS A 1 76 ? 8.534 -3.749 -18.931 1.00 81.31 76 LYS A CA 1
ATOM 608 C C . LYS A 1 76 ? 8.634 -4.866 -19.972 1.00 81.31 76 LYS A C 1
ATOM 610 O O . LYS A 1 76 ? 8.660 -4.559 -21.154 1.00 81.31 76 LYS A O 1
ATOM 615 N N . ASN A 1 77 ? 8.676 -6.125 -19.536 1.00 68.19 77 ASN A N 1
ATOM 616 C CA . ASN A 1 77 ? 8.690 -7.286 -20.429 1.00 68.19 77 ASN A CA 1
ATOM 617 C C . ASN A 1 77 ? 7.276 -7.727 -20.855 1.00 68.19 77 ASN A C 1
ATOM 619 O O . ASN A 1 77 ? 7.150 -8.482 -21.812 1.00 68.19 77 ASN A O 1
ATOM 623 N N . ASP A 1 78 ? 6.239 -7.255 -20.157 1.00 55.56 78 ASP A N 1
ATOM 624 C CA . ASP A 1 78 ? 4.824 -7.547 -20.435 1.00 55.56 78 ASP A CA 1
ATOM 625 C C . ASP A 1 78 ? 4.147 -6.494 -21.353 1.00 55.56 78 ASP A C 1
ATOM 627 O O . ASP A 1 78 ? 2.916 -6.441 -21.423 1.00 55.56 78 ASP A O 1
ATOM 631 N N . VAL A 1 79 ? 4.925 -5.631 -22.031 1.00 48.22 79 VAL A N 1
ATOM 632 C CA . VAL A 1 79 ? 4.449 -4.607 -22.991 1.00 48.22 79 VAL A CA 1
ATOM 633 C C . VAL A 1 79 ? 5.047 -4.839 -24.370 1.00 48.22 79 VAL A C 1
ATOM 635 O O . VAL A 1 79 ? 6.280 -5.035 -24.440 1.00 48.22 79 VAL A O 1
#

Mean predicted aligned error: 6.94 Å